Protein AF-A0A6I1W1J7-F1 (afdb_monomer_lite)

Secondary structure (DSSP, 8-state):
-----PPPPPSS---S--HHHHHHHHHHHHHHH-SHHHHHHHHHHHHHHHHHHHHHHHHHHHHHHH-TTTTGGGHHHHHHHHHHHHHHHHHHHHHHHHHHT-

Radius of gyration: 24.84 Å; chains: 1; bounding box: 62×26×70 Å

Structure (mmCIF, N/CA/C/O backbone):
data_AF-A0A6I1W1J7-F1
#
_entry.id   AF-A0A6I1W1J7-F1
#
loop_
_atom_site.group_PDB
_atom_site.id
_atom_site.type_symbol
_atom_site.label_atom_id
_atom_site.label_alt_id
_atom_site.label_comp_id
_atom_site.label_asym_id
_atom_site.label_entity_id
_atom_site.label_seq_id
_atom_site.pdbx_PDB_ins_code
_atom_site.Cartn_x
_atom_site.Cartn_y
_atom_site.Cartn_z
_atom_site.occupancy
_atom_site.B_iso_or_equiv
_atom_site.auth_seq_id
_atom_site.auth_comp_id
_atom_site.auth_asym_id
_atom_site.auth_atom_id
_atom_site.pdbx_PDB_model_num
ATOM 1 N N . THR A 1 1 ? -36.810 9.325 23.402 1.00 67.00 1 THR A N 1
ATOM 2 C CA . THR A 1 1 ? -36.756 10.455 24.349 1.00 67.00 1 THR A CA 1
ATOM 3 C C . THR A 1 1 ? -35.706 10.123 25.378 1.00 67.00 1 THR A C 1
ATOM 5 O O . THR A 1 1 ? -35.838 9.116 26.059 1.00 67.00 1 THR A O 1
ATOM 8 N N . GLU A 1 2 ? -34.617 10.882 25.417 1.00 77.44 2 GLU A N 1
ATOM 9 C CA . GLU A 1 2 ? -33.576 10.701 26.434 1.00 77.44 2 GLU A CA 1
ATOM 10 C C . GLU A 1 2 ? -34.025 11.380 27.732 1.00 77.44 2 GLU A C 1
ATOM 12 O O . GLU A 1 2 ? -34.588 12.475 27.697 1.00 77.44 2 GLU A O 1
ATOM 17 N N . VAL A 1 3 ? -33.831 10.709 28.867 1.00 85.56 3 VAL A N 1
ATOM 18 C CA . VAL A 1 3 ? -34.201 11.217 30.194 1.00 85.56 3 VAL A CA 1
ATOM 19 C C . VAL A 1 3 ? -32.915 11.534 30.942 1.00 85.56 3 VAL A C 1
ATOM 21 O O . VAL A 1 3 ? -32.080 10.657 31.148 1.00 85.56 3 VAL A O 1
ATOM 24 N N . LEU A 1 4 ? -32.747 12.793 31.340 1.00 84.25 4 LEU A N 1
ATOM 25 C CA . LEU A 1 4 ? -31.610 13.233 32.143 1.00 84.25 4 LEU A CA 1
ATOM 26 C C . LEU A 1 4 ? -31.728 12.669 33.563 1.00 84.25 4 LEU A C 1
ATOM 28 O O . LEU A 1 4 ? -32.697 12.945 34.268 1.00 84.25 4 LEU A O 1
ATOM 32 N N . VAL A 1 5 ? -30.724 11.897 33.980 1.00 86.44 5 VAL A N 1
ATOM 33 C CA . VAL A 1 5 ? -30.629 11.324 35.327 1.00 86.44 5 VAL A CA 1
ATOM 34 C C . VAL A 1 5 ? -29.416 11.922 36.034 1.00 86.44 5 VAL A C 1
ATOM 36 O O . VAL A 1 5 ? -28.292 11.854 35.528 1.00 86.44 5 VAL A O 1
ATOM 39 N N . GLN A 1 6 ? -29.631 12.504 37.215 1.00 84.06 6 GLN A N 1
ATOM 40 C CA . GLN A 1 6 ? -28.534 12.942 38.075 1.00 84.06 6 GLN A CA 1
ATOM 41 C C . GLN A 1 6 ? -27.804 11.727 38.645 1.00 84.06 6 GLN A C 1
ATOM 43 O O . GLN A 1 6 ? -28.412 10.834 39.231 1.00 84.06 6 GLN A O 1
ATOM 48 N N . HIS A 1 7 ? -26.488 11.705 38.464 1.00 80.06 7 HIS A N 1
ATOM 49 C CA . HIS A 1 7 ? -25.630 10.672 39.023 1.00 80.06 7 HIS A CA 1
ATOM 50 C C . HIS A 1 7 ? -25.170 11.122 40.411 1.00 80.06 7 HIS A C 1
ATOM 52 O O . HIS A 1 7 ? -24.574 12.190 40.542 1.00 80.06 7 HIS A O 1
ATOM 58 N N . ALA A 1 8 ? -25.463 10.322 41.436 1.00 80.88 8 ALA A N 1
ATOM 59 C CA . ALA A 1 8 ? -24.928 10.531 42.776 1.00 80.88 8 ALA A CA 1
ATOM 60 C C . ALA A 1 8 ? -23.436 10.163 42.825 1.00 80.88 8 ALA A C 1
ATOM 62 O O . ALA A 1 8 ? -22.958 9.329 42.047 1.00 80.88 8 ALA A O 1
ATOM 63 N N . GLU A 1 9 ? -22.702 10.788 43.742 1.00 74.44 9 GLU A N 1
ATOM 64 C CA . GLU A 1 9 ? -21.299 10.463 43.989 1.00 74.44 9 GLU A CA 1
ATOM 65 C C . GLU A 1 9 ? -21.176 9.030 44.536 1.00 74.44 9 GLU A C 1
ATOM 67 O O . GLU A 1 9 ? -22.072 8.527 45.218 1.00 74.44 9 GLU A O 1
ATOM 72 N N . ARG A 1 10 ? -20.107 8.314 44.164 1.00 77.25 10 ARG A N 1
ATOM 73 C CA . ARG A 1 10 ? -19.966 6.901 44.540 1.00 77.25 10 ARG A CA 1
ATOM 74 C C . ARG A 1 10 ? -19.688 6.793 46.037 1.00 77.25 10 ARG A C 1
ATOM 76 O O . ARG A 1 10 ? -18.636 7.214 46.492 1.00 77.25 10 ARG A O 1
ATOM 83 N N . GLU A 1 11 ? -20.594 6.148 46.763 1.00 74.75 11 GLU A N 1
ATOM 84 C CA . GLU A 1 11 ? -20.437 5.868 48.195 1.00 74.75 11 GLU A CA 1
ATOM 85 C C . GLU A 1 11 ? -19.266 4.907 48.474 1.00 74.75 11 GLU A C 1
ATOM 87 O O . GLU A 1 11 ? -18.602 5.043 49.495 1.00 74.75 11 GLU A O 1
ATOM 92 N N . HIS A 1 12 ? -19.017 3.910 47.611 1.00 70.94 12 HIS A N 1
ATOM 93 C CA . HIS A 1 12 ? -18.004 2.864 47.824 1.00 70.94 12 HIS A CA 1
ATOM 94 C C . HIS A 1 12 ? -17.330 2.430 46.503 1.00 70.94 12 HIS A C 1
ATOM 96 O O . HIS A 1 12 ? -18.005 2.197 45.497 1.00 70.94 12 HIS A O 1
ATOM 102 N N . GLY A 1 13 ? -16.006 2.225 46.546 1.00 74.44 13 GLY A N 1
ATOM 103 C CA . GLY A 1 13 ? -15.191 1.639 45.471 1.00 74.44 13 GLY A CA 1
ATOM 104 C C . GLY A 1 13 ? -14.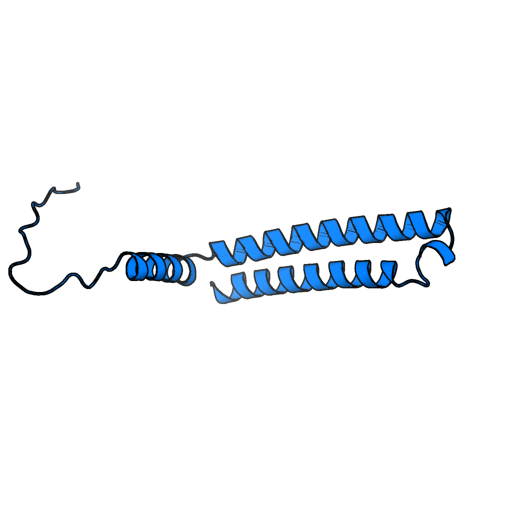574 2.640 44.482 1.00 74.44 13 GLY A C 1
ATOM 105 O O . GLY A 1 13 ? -15.127 3.703 44.215 1.00 74.44 13 GLY A O 1
ATOM 106 N N . ASP A 1 14 ? -13.434 2.262 43.896 1.00 74.06 14 ASP A N 1
ATOM 107 C CA . ASP A 1 14 ? -12.707 3.090 42.928 1.00 74.06 14 ASP A CA 1
ATOM 108 C C . ASP A 1 14 ? -13.199 2.907 41.486 1.00 74.06 14 ASP A C 1
ATOM 110 O O . ASP A 1 14 ? -13.664 1.837 41.070 1.00 74.06 14 ASP A O 1
ATOM 114 N N . SER A 1 15 ? -13.044 3.960 40.677 1.00 72.94 15 SER A N 1
ATOM 115 C CA . SER A 1 15 ? -13.320 3.894 39.241 1.00 72.94 15 SER A CA 1
ATOM 116 C C . SER A 1 15 ? -12.426 2.851 38.566 1.00 72.94 15 SER A C 1
ATOM 118 O O . SER A 1 15 ? -11.209 3.001 38.479 1.00 72.94 15 SER A O 1
ATOM 120 N N . LYS A 1 16 ? -13.041 1.811 37.990 1.00 71.88 16 LYS A N 1
ATOM 121 C CA . LYS A 1 16 ? -12.338 0.835 37.136 1.00 71.88 16 LYS A CA 1
ATOM 122 C C . LYS A 1 16 ? -11.971 1.403 35.762 1.00 71.88 16 LYS A C 1
ATOM 124 O O . LYS A 1 16 ? -11.232 0.746 35.025 1.00 71.88 16 LYS A O 1
ATOM 129 N N . HIS A 1 17 ? -12.482 2.586 35.421 1.00 73.44 17 HIS A N 1
ATOM 130 C CA . HIS A 1 17 ? -12.245 3.289 34.168 1.00 73.44 17 HIS A CA 1
ATOM 131 C C . HIS A 1 17 ? -11.047 4.225 34.327 1.00 73.44 17 HIS A C 1
ATOM 133 O O . HIS A 1 17 ? -11.202 5.403 34.642 1.00 73.44 17 HIS A O 1
ATOM 139 N N . SER A 1 18 ? -9.842 3.693 34.121 1.00 82.62 18 SER A N 1
ATOM 140 C CA . SER A 1 18 ? -8.676 4.540 33.877 1.00 82.62 18 SER A CA 1
ATOM 141 C C . SER A 1 18 ? -8.727 5.065 32.436 1.00 82.62 18 SER A C 1
ATOM 143 O O . SER A 1 18 ? -9.239 4.363 31.556 1.00 82.62 18 SER A O 1
ATOM 145 N N . PRO A 1 19 ? -8.178 6.258 32.151 1.00 82.38 19 PRO A N 1
ATOM 146 C CA . PRO A 1 19 ? -8.126 6.792 30.789 1.00 82.38 19 PRO A CA 1
ATOM 147 C C . PRO A 1 19 ? -7.463 5.808 29.812 1.00 82.38 19 PRO A C 1
ATOM 149 O O . PRO A 1 19 ? -7.940 5.626 28.697 1.00 82.38 19 PRO A O 1
ATOM 152 N N . MET A 1 20 ? -6.440 5.074 30.265 1.00 85.12 20 MET A N 1
ATOM 153 C CA . MET A 1 20 ? -5.768 4.060 29.447 1.00 85.12 20 MET A CA 1
ATOM 154 C C . MET A 1 20 ? -6.657 2.846 29.144 1.00 85.12 20 MET A C 1
ATOM 156 O O . MET A 1 20 ? -6.644 2.323 28.033 1.00 85.12 20 MET A O 1
ATOM 160 N N . ARG A 1 21 ? -7.477 2.411 30.110 1.00 82.88 21 ARG A N 1
ATOM 161 C CA . ARG A 1 21 ? -8.431 1.315 29.897 1.00 82.88 21 ARG A CA 1
ATOM 162 C C . ARG A 1 21 ? -9.576 1.739 28.973 1.00 82.88 21 ARG A C 1
ATOM 164 O O . ARG A 1 21 ? -10.058 0.903 28.219 1.00 82.88 21 ARG A O 1
ATOM 171 N N . LEU A 1 22 ? -9.971 3.015 28.989 1.00 86.12 22 LEU A N 1
ATOM 172 C CA . LE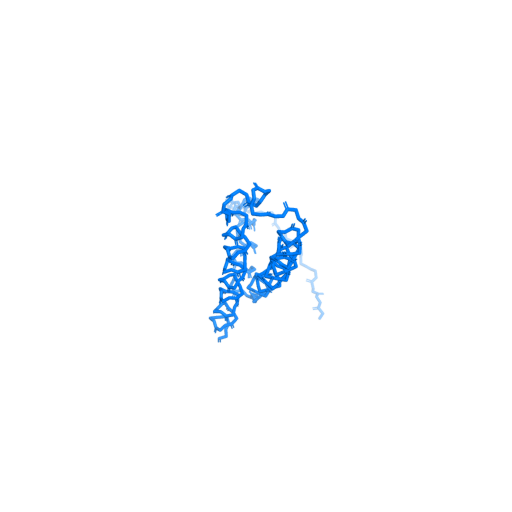U A 1 22 ? -10.929 3.569 28.025 1.00 86.12 22 LEU A CA 1
ATOM 173 C C . LEU A 1 22 ? -10.376 3.563 26.595 1.00 86.12 22 LEU A C 1
ATOM 175 O O . LEU A 1 22 ? -11.090 3.174 25.677 1.00 86.12 22 LEU A O 1
ATOM 179 N N . ILE A 1 23 ? -9.109 3.949 26.413 1.00 87.00 23 ILE A N 1
ATOM 180 C CA . ILE A 1 23 ? -8.448 3.916 25.100 1.00 87.00 23 ILE A CA 1
ATOM 181 C C . ILE A 1 23 ? -8.390 2.480 24.567 1.00 87.00 23 ILE A C 1
ATOM 183 O O . ILE A 1 23 ? -8.795 2.235 23.433 1.00 87.00 23 ILE A O 1
ATOM 187 N N . ASN A 1 24 ? -7.965 1.523 25.396 1.00 86.12 24 ASN A N 1
ATOM 188 C CA . ASN A 1 24 ? -7.941 0.108 25.011 1.00 86.12 24 ASN A CA 1
ATOM 189 C C . ASN A 1 24 ? -9.341 -0.415 24.660 1.00 86.12 24 ASN A C 1
ATOM 191 O O . ASN A 1 24 ? -9.501 -1.078 23.642 1.00 86.12 24 ASN A O 1
ATOM 195 N N . LEU A 1 25 ? -10.363 -0.050 25.442 1.00 85.44 25 LEU A N 1
ATOM 196 C CA . LEU A 1 25 ? -11.752 -0.413 25.154 1.00 85.44 25 LEU A CA 1
ATOM 197 C C . LEU A 1 25 ? -12.223 0.142 23.802 1.00 85.44 25 LEU A C 1
ATOM 199 O O . LEU A 1 25 ? -12.963 -0.525 23.085 1.00 85.44 25 LEU A O 1
ATOM 203 N N . MET A 1 26 ? -11.795 1.352 23.435 1.00 85.44 26 MET A N 1
ATOM 204 C CA . MET A 1 26 ? -12.145 1.957 22.150 1.00 85.44 26 MET A CA 1
ATOM 205 C C . MET A 1 26 ? -11.499 1.207 20.977 1.00 85.44 26 MET A C 1
ATOM 207 O O . MET A 1 26 ? -12.163 0.976 19.969 1.00 85.44 26 MET A O 1
ATOM 211 N N . PHE A 1 27 ? -10.242 0.772 21.119 1.00 82.50 27 PHE A N 1
ATOM 212 C CA . PHE A 1 27 ? -9.596 -0.091 20.128 1.00 82.50 27 PHE A CA 1
ATOM 213 C C . PHE A 1 27 ? -10.283 -1.455 20.027 1.00 82.50 27 PHE A C 1
ATOM 215 O O . PHE A 1 27 ? -10.597 -1.880 18.917 1.00 82.50 27 PHE A O 1
ATOM 222 N N . ASP A 1 28 ? -10.601 -2.104 21.148 1.00 82.00 28 ASP A N 1
ATOM 223 C CA . ASP A 1 28 ? -11.336 -3.376 21.144 1.00 82.00 28 ASP A CA 1
ATOM 224 C C . ASP A 1 28 ? -12.686 -3.239 20.426 1.00 82.00 28 ASP A C 1
ATOM 226 O O . ASP A 1 28 ? -13.027 -4.066 19.581 1.00 82.00 28 ASP A O 1
ATOM 230 N N . LEU A 1 29 ? -13.422 -2.151 20.682 1.00 82.31 29 LEU A N 1
ATOM 231 C CA . LEU A 1 29 ? -14.688 -1.861 20.006 1.00 82.31 29 LEU A CA 1
ATOM 232 C C . LEU A 1 29 ? -14.514 -1.660 18.496 1.00 82.31 29 LEU A C 1
ATOM 234 O O . LEU A 1 29 ? -15.271 -2.244 17.724 1.00 82.31 29 LEU A O 1
ATOM 238 N N . ILE A 1 30 ? -13.513 -0.889 18.057 1.00 80.44 30 ILE A N 1
ATOM 239 C CA . ILE A 1 30 ? -13.231 -0.679 16.625 1.00 80.44 30 ILE A CA 1
ATOM 240 C C . ILE A 1 30 ? -12.865 -2.004 15.942 1.00 80.44 30 ILE A C 1
ATOM 242 O O . ILE A 1 30 ? -13.289 -2.264 14.817 1.00 80.44 30 ILE A O 1
ATOM 246 N N . THR A 1 31 ? -12.104 -2.860 16.618 1.00 77.69 31 THR A N 1
ATOM 247 C CA . THR A 1 31 ? -11.643 -4.125 16.031 1.00 77.69 31 THR A CA 1
ATOM 248 C C . THR A 1 31 ? -12.748 -5.186 16.004 1.00 77.69 31 THR A C 1
ATOM 250 O O . THR A 1 31 ? -12.800 -5.975 15.066 1.00 77.69 31 THR A O 1
ATOM 253 N N . CYS A 1 32 ? -13.652 -5.196 16.994 1.00 70.12 32 CYS A N 1
ATOM 254 C CA . CYS A 1 32 ? -14.713 -6.205 17.110 1.00 70.12 32 CYS A CA 1
ATOM 255 C C . CYS A 1 32 ? -16.020 -5.830 16.396 1.00 70.12 32 CYS A C 1
ATOM 257 O O . CYS A 1 32 ? -16.737 -6.719 15.949 1.00 70.12 32 CYS A O 1
ATOM 259 N N . MET A 1 33 ? -16.373 -4.541 16.333 1.00 69.31 33 MET A N 1
ATOM 260 C CA . MET A 1 33 ? -17.690 -4.092 15.849 1.00 69.31 33 MET A CA 1
ATOM 261 C C . MET A 1 33 ? -17.643 -3.454 14.459 1.00 69.31 33 MET A C 1
ATOM 263 O O . MET A 1 33 ? -18.692 -3.158 13.888 1.00 69.31 33 MET A O 1
ATOM 267 N N . THR A 1 34 ? -16.453 -3.228 13.894 1.00 70.69 34 THR A N 1
ATOM 268 C CA . THR A 1 34 ? -16.317 -2.605 12.575 1.00 70.69 34 THR A CA 1
ATOM 269 C C . THR A 1 34 ? -15.331 -3.332 11.670 1.00 70.69 34 THR A C 1
ATOM 271 O O . THR A 1 34 ? -14.228 -3.686 12.062 1.00 70.69 34 THR A O 1
ATOM 274 N N . THR A 1 35 ? -15.697 -3.460 10.395 1.00 72.06 35 THR A N 1
ATOM 275 C CA . THR A 1 35 ? -14.816 -3.918 9.304 1.00 72.06 35 THR A CA 1
ATOM 276 C C . THR A 1 35 ? -13.969 -2.779 8.713 1.00 72.06 35 THR A C 1
ATOM 278 O O . THR A 1 35 ? -13.233 -2.965 7.741 1.00 72.06 35 THR A O 1
ATOM 281 N N . THR A 1 36 ? -14.044 -1.581 9.303 1.00 73.94 36 THR A N 1
ATOM 282 C CA . THR A 1 36 ? -13.311 -0.376 8.892 1.00 73.94 36 THR A CA 1
ATOM 283 C C . THR A 1 36 ? -11.782 -0.528 8.893 1.00 73.94 36 THR A C 1
ATOM 285 O O . THR A 1 36 ? -11.193 -0.110 7.891 1.00 73.94 36 THR A O 1
ATOM 288 N N . PRO A 1 37 ? -11.107 -1.143 9.896 1.00 71.62 37 PRO A N 1
ATOM 289 C CA . PRO A 1 37 ? -9.651 -1.308 9.844 1.00 71.62 37 PRO A CA 1
ATOM 290 C C . PRO A 1 37 ? -9.215 -2.221 8.691 1.00 71.62 37 PRO A C 1
ATOM 292 O O . PRO A 1 37 ? -8.197 -1.976 8.047 1.00 71.62 37 PRO A O 1
ATOM 295 N N . LEU A 1 38 ? -10.021 -3.234 8.372 1.00 73.25 38 LEU A N 1
ATOM 296 C CA . LEU A 1 38 ? -9.728 -4.201 7.311 1.00 73.25 38 LEU A CA 1
ATOM 297 C C . LEU A 1 38 ? -9.904 -3.565 5.927 1.00 73.25 38 LEU A C 1
ATOM 299 O O . LEU A 1 38 ? -9.055 -3.723 5.051 1.00 73.25 38 LEU A O 1
ATOM 303 N N . ARG A 1 39 ? -10.943 -2.741 5.756 1.00 76.31 39 ARG A N 1
ATOM 304 C CA . ARG A 1 39 ? -11.169 -1.980 4.520 1.00 76.31 39 ARG A CA 1
ATOM 305 C C . ARG A 1 39 ? -10.075 -0.939 4.263 1.00 76.31 39 ARG A C 1
ATOM 307 O O . ARG A 1 39 ? -9.696 -0.728 3.112 1.00 76.31 39 ARG A O 1
ATOM 314 N N . LEU A 1 40 ? -9.543 -0.317 5.319 1.00 79.94 40 LEU A N 1
ATOM 315 C CA . LEU A 1 40 ? -8.409 0.604 5.223 1.00 79.94 40 LEU A CA 1
ATOM 316 C C . LEU A 1 40 ? -7.152 -0.115 4.711 1.00 79.94 40 LEU A C 1
ATOM 318 O O . LEU A 1 40 ? -6.475 0.406 3.825 1.00 79.94 40 LEU A O 1
ATOM 322 N N . LEU A 1 41 ? -6.881 -1.328 5.205 1.00 80.56 41 LEU A N 1
ATOM 323 C CA . LEU A 1 41 ? -5.741 -2.132 4.763 1.00 80.56 41 LEU A CA 1
ATOM 324 C C . LEU A 1 41 ? -5.830 -2.480 3.268 1.00 80.56 41 LEU A C 1
ATOM 326 O O . LEU A 1 41 ? -4.829 -2.373 2.562 1.00 80.56 41 LEU A O 1
ATOM 330 N N . SER A 1 42 ? -7.025 -2.802 2.761 1.00 80.12 42 SER A N 1
ATOM 331 C CA . SER A 1 42 ? -7.255 -3.039 1.326 1.00 80.12 42 SER A CA 1
ATOM 332 C C . SER A 1 42 ? -6.955 -1.805 0.467 1.00 80.12 42 SER A C 1
ATOM 334 O O . SER A 1 42 ? -6.320 -1.921 -0.580 1.00 80.12 42 SER A O 1
ATOM 336 N N . ILE A 1 43 ? -7.382 -0.614 0.907 1.00 84.00 43 ILE A N 1
ATOM 337 C CA . ILE A 1 43 ? -7.130 0.652 0.194 1.00 84.00 43 ILE A CA 1
ATOM 338 C C . ILE A 1 43 ? -5.630 0.968 0.179 1.00 84.00 43 ILE A C 1
ATOM 340 O O . ILE A 1 43 ? -5.082 1.332 -0.865 1.00 84.00 43 ILE A O 1
ATOM 344 N N . ILE A 1 44 ? -4.954 0.782 1.317 1.00 85.38 44 ILE A N 1
ATOM 345 C CA . ILE A 1 44 ? -3.504 0.961 1.426 1.00 85.38 44 ILE A CA 1
ATOM 346 C C . ILE A 1 44 ? -2.791 -0.029 0.499 1.00 85.38 44 ILE A C 1
ATOM 348 O O . ILE A 1 44 ? -1.994 0.399 -0.331 1.00 85.38 44 ILE A O 1
ATOM 352 N N . GLY A 1 45 ? -3.135 -1.318 0.548 1.00 85.00 45 GLY A N 1
ATOM 353 C CA . GLY A 1 45 ? -2.558 -2.344 -0.325 1.00 85.00 45 GLY A CA 1
ATOM 354 C C . GLY A 1 45 ? -2.722 -2.023 -1.812 1.00 85.00 45 GLY A C 1
ATOM 355 O O . GLY A 1 45 ? -1.751 -2.086 -2.565 1.00 85.00 45 GLY A O 1
ATOM 356 N N . PHE A 1 46 ? -3.915 -1.586 -2.227 1.00 85.31 46 PHE A N 1
ATOM 357 C CA . PHE A 1 46 ? -4.177 -1.182 -3.610 1.00 85.31 46 PHE A CA 1
ATOM 358 C C . PHE A 1 46 ? -3.344 0.035 -4.035 1.00 85.31 46 PHE A C 1
ATOM 360 O O . PHE A 1 46 ? -2.712 0.014 -5.091 1.00 85.31 46 PHE A O 1
ATOM 367 N N . SER A 1 47 ? -3.298 1.084 -3.208 1.00 87.81 47 SER A N 1
ATOM 368 C CA . SER A 1 47 ? -2.494 2.277 -3.509 1.00 87.81 47 SER A CA 1
ATOM 369 C C . SER A 1 47 ? -0.998 1.962 -3.598 1.00 87.81 47 SER A C 1
ATOM 371 O O . SER A 1 47 ? -0.308 2.464 -4.484 1.00 87.81 47 SER A O 1
ATOM 373 N N . MET A 1 48 ? -0.508 1.064 -2.744 1.00 85.69 48 MET A N 1
ATOM 374 C CA . MET A 1 48 ? 0.883 0.628 -2.720 1.00 85.69 48 MET A CA 1
ATOM 375 C C . MET A 1 48 ? 1.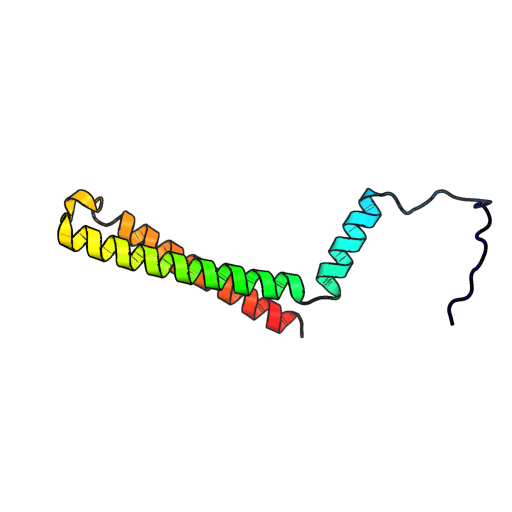227 -0.246 -3.933 1.00 85.69 48 MET A C 1
ATOM 377 O O . MET A 1 48 ? 2.280 -0.056 -4.538 1.00 85.69 48 MET A O 1
ATOM 381 N N . ALA A 1 49 ? 0.319 -1.135 -4.353 1.00 85.88 49 ALA A N 1
ATOM 382 C CA . ALA A 1 49 ? 0.464 -1.905 -5.589 1.00 85.88 49 ALA A CA 1
ATOM 383 C C . ALA A 1 49 ? 0.479 -0.999 -6.833 1.00 85.88 49 ALA A C 1
ATOM 385 O O . ALA A 1 49 ? 1.307 -1.196 -7.724 1.00 85.88 49 ALA A O 1
ATOM 386 N N . LEU A 1 50 ? -0.382 0.026 -6.878 1.00 88.69 50 LEU A N 1
ATOM 387 C CA . LEU A 1 50 ? -0.425 1.000 -7.971 1.00 88.69 50 LEU A CA 1
ATOM 388 C C . LEU A 1 50 ? 0.880 1.804 -8.061 1.00 88.69 50 LEU A C 1
ATOM 390 O O . LEU A 1 50 ? 1.477 1.892 -9.134 1.00 88.69 50 LEU A O 1
ATOM 394 N N . LEU A 1 51 ? 1.350 2.350 -6.936 1.00 88.12 51 LEU A N 1
ATOM 395 C CA . LEU A 1 51 ? 2.616 3.087 -6.868 1.00 88.12 51 LEU A CA 1
ATOM 396 C C . LEU A 1 51 ? 3.810 2.196 -7.232 1.00 88.12 51 LEU A C 1
ATOM 398 O O . LEU A 1 51 ? 4.669 2.617 -8.006 1.00 88.12 51 LEU A O 1
ATOM 402 N N . GLY A 1 52 ? 3.839 0.955 -6.738 1.00 86.69 52 GLY A N 1
ATOM 403 C CA . GLY A 1 52 ? 4.858 -0.035 -7.091 1.00 86.69 52 GLY A CA 1
ATOM 404 C C . GLY A 1 52 ? 4.863 -0.364 -8.586 1.00 86.69 52 GLY A C 1
ATOM 405 O O . GLY A 1 52 ? 5.928 -0.423 -9.197 1.00 86.69 52 GLY A O 1
ATOM 406 N N . GLY A 1 53 ? 3.684 -0.500 -9.200 1.00 85.94 53 GLY A N 1
ATOM 407 C CA . GLY A 1 53 ? 3.539 -0.713 -10.641 1.00 85.94 53 GLY A CA 1
ATOM 408 C C . GLY A 1 53 ? 4.048 0.468 -11.472 1.00 85.94 53 GLY A C 1
ATOM 409 O O . GLY A 1 53 ? 4.812 0.273 -12.417 1.00 85.94 53 GLY A O 1
ATOM 410 N N . ILE A 1 54 ? 3.698 1.701 -11.090 1.00 89.62 54 ILE A N 1
ATOM 411 C CA . ILE A 1 54 ? 4.207 2.921 -11.742 1.00 89.62 54 ILE A CA 1
ATOM 412 C C . ILE A 1 54 ? 5.734 2.997 -11.617 1.00 89.62 54 ILE A C 1
ATOM 414 O O . ILE A 1 54 ? 6.425 3.277 -12.598 1.00 89.62 54 ILE A O 1
ATOM 418 N N . PHE A 1 55 ? 6.273 2.698 -10.434 1.00 86.00 55 PHE A N 1
ATOM 419 C CA . PHE A 1 55 ? 7.712 2.689 -10.187 1.00 86.00 55 PHE A CA 1
ATOM 420 C C . PHE A 1 55 ? 8.440 1.625 -11.023 1.00 86.00 55 PHE A C 1
ATOM 422 O O . PHE A 1 55 ? 9.503 1.901 -11.578 1.00 86.00 55 PHE A O 1
ATOM 429 N N . ALA A 1 56 ? 7.845 0.44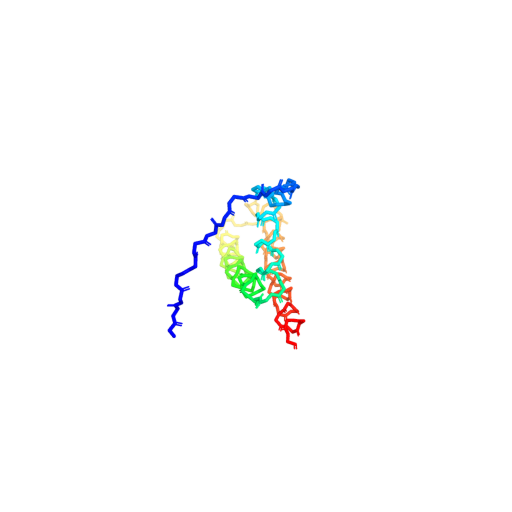1 -11.194 1.00 85.38 56 ALA A N 1
ATOM 430 C CA . ALA A 1 56 ? 8.376 -0.606 -12.064 1.00 85.38 56 ALA A CA 1
ATOM 431 C C . ALA A 1 56 ? 8.463 -0.154 -13.527 1.00 85.38 56 ALA A C 1
ATOM 433 O O . ALA A 1 56 ? 9.507 -0.320 -14.160 1.00 85.38 56 ALA A O 1
ATOM 434 N N . ILE A 1 57 ? 7.397 0.459 -14.053 1.00 86.88 57 ILE A N 1
ATOM 435 C CA . ILE A 1 57 ? 7.375 0.989 -15.424 1.00 86.88 57 ILE A CA 1
ATOM 436 C C . ILE A 1 57 ? 8.449 2.066 -15.592 1.00 86.88 57 ILE A C 1
ATOM 438 O O . ILE A 1 57 ? 9.214 2.024 -16.556 1.00 86.88 57 ILE A O 1
ATOM 442 N N . LEU A 1 58 ? 8.552 2.994 -14.636 1.00 86.69 58 LEU A N 1
ATOM 443 C CA . LEU A 1 58 ? 9.561 4.051 -14.650 1.00 86.69 58 LEU A CA 1
ATOM 444 C C . LEU A 1 58 ? 10.977 3.465 -14.717 1.00 86.69 58 LEU A C 1
ATOM 446 O O . LEU A 1 58 ? 11.772 3.873 -15.561 1.00 86.69 58 LEU A O 1
ATOM 450 N N . LEU A 1 59 ? 11.287 2.463 -13.893 1.00 84.25 59 LEU A N 1
ATOM 451 C CA . LEU A 1 59 ? 12.602 1.820 -13.897 1.00 84.25 59 LEU A CA 1
ATOM 452 C C . LEU A 1 59 ? 12.903 1.069 -15.197 1.00 84.25 59 LEU A C 1
ATOM 454 O O . LEU A 1 59 ? 14.046 1.088 -15.653 1.00 84.25 59 LEU A O 1
ATOM 458 N N . ILE A 1 60 ? 11.902 0.443 -15.822 1.00 83.06 60 ILE A N 1
ATOM 459 C CA . ILE A 1 60 ? 12.061 -0.187 -17.141 1.00 83.06 60 ILE A CA 1
ATOM 460 C C . ILE A 1 60 ? 12.407 0.871 -18.194 1.00 83.06 60 ILE A C 1
ATOM 462 O O . ILE A 1 60 ? 13.352 0.681 -18.958 1.00 83.06 60 ILE A O 1
ATOM 466 N N . VAL A 1 61 ? 11.694 2.002 -18.210 1.00 86.75 61 VAL A N 1
ATOM 467 C CA . VAL A 1 61 ? 11.956 3.103 -19.151 1.00 86.75 61 VAL A CA 1
ATOM 468 C C . VAL A 1 61 ? 13.358 3.674 -18.945 1.00 86.75 61 VAL A C 1
ATOM 470 O O . VAL A 1 61 ? 14.114 3.802 -19.907 1.00 86.75 61 VAL A O 1
ATOM 473 N N . LEU A 1 62 ? 13.748 3.959 -17.699 1.00 83.88 62 LEU A N 1
ATOM 474 C CA . LEU A 1 62 ? 15.082 4.488 -17.408 1.00 83.88 62 LEU A CA 1
ATOM 475 C C . LEU A 1 62 ? 16.180 3.476 -17.760 1.00 83.88 62 LEU A C 1
ATOM 477 O O . LEU A 1 62 ? 17.216 3.874 -18.288 1.00 83.88 62 LEU A O 1
ATOM 481 N N . ARG A 1 63 ? 15.945 2.173 -17.565 1.00 82.12 63 ARG A N 1
ATOM 482 C CA . ARG A 1 63 ? 16.875 1.122 -18.001 1.00 82.12 63 ARG A CA 1
ATOM 483 C C . ARG A 1 63 ? 17.061 1.098 -19.520 1.00 82.12 63 ARG A C 1
ATOM 485 O O . ARG A 1 63 ? 18.177 0.864 -19.977 1.00 82.12 63 ARG A O 1
ATOM 492 N N . LEU A 1 64 ? 16.002 1.318 -20.300 1.00 81.69 64 LEU A N 1
ATOM 493 C CA . LEU A 1 64 ? 16.094 1.355 -21.765 1.00 81.69 64 LEU A CA 1
ATOM 494 C C . LEU A 1 64 ? 16.868 2.582 -22.267 1.00 81.69 64 LEU A C 1
ATOM 496 O O . LEU A 1 64 ? 17.580 2.475 -23.261 1.00 81.69 64 LEU A O 1
ATOM 500 N N . ILE A 1 65 ? 16.757 3.722 -21.577 1.00 86.50 65 ILE A N 1
ATOM 501 C CA . ILE A 1 65 ? 17.422 4.976 -21.964 1.00 86.50 65 ILE A CA 1
ATOM 502 C C . ILE A 1 65 ? 18.889 5.010 -21.503 1.00 86.50 65 ILE A C 1
ATOM 504 O O . ILE A 1 65 ? 19.770 5.342 -22.290 1.00 86.50 65 ILE A O 1
ATOM 508 N N . PHE A 1 66 ? 19.160 4.675 -20.238 1.00 81.38 66 PHE A N 1
ATOM 509 C CA . PHE A 1 66 ? 20.483 4.817 -19.610 1.00 81.38 66 PHE A CA 1
ATOM 510 C C . PHE A 1 66 ? 21.320 3.526 -19.609 1.00 81.38 66 PHE A C 1
ATOM 512 O O . PHE A 1 66 ? 22.481 3.543 -19.203 1.00 81.38 66 PHE A O 1
ATOM 519 N N . GLY A 1 67 ? 20.762 2.410 -20.086 1.00 73.69 67 GLY A N 1
ATOM 520 C CA . GLY A 1 67 ? 21.455 1.127 -20.184 1.00 73.69 67 GLY A CA 1
ATOM 521 C C . GLY A 1 67 ? 21.531 0.341 -18.868 1.00 73.69 67 GLY A C 1
ATOM 522 O O . GLY A 1 67 ? 21.070 0.766 -17.808 1.00 73.69 67 GLY A O 1
ATOM 523 N N . ALA A 1 68 ? 22.104 -0.865 -18.940 1.00 70.50 68 ALA A N 1
ATOM 524 C CA . ALA A 1 68 ? 22.123 -1.823 -17.828 1.00 70.50 68 ALA A CA 1
ATOM 525 C C . ALA A 1 68 ? 23.030 -1.409 -16.653 1.00 70.50 68 ALA A C 1
ATOM 527 O O . ALA A 1 68 ? 22.734 -1.757 -15.512 1.00 70.50 68 ALA A O 1
ATOM 528 N N . THR A 1 69 ? 24.083 -0.631 -16.915 1.00 69.94 69 THR A N 1
ATOM 529 C CA . THR A 1 69 ? 25.037 -0.155 -15.899 1.00 69.94 69 THR A CA 1
ATOM 530 C C . THR A 1 69 ? 24.397 0.810 -14.902 1.00 69.94 69 THR A C 1
ATOM 532 O O . THR A 1 69 ? 24.724 0.778 -13.719 1.00 69.94 69 THR A O 1
ATOM 535 N N . TRP A 1 70 ? 23.437 1.626 -15.348 1.00 72.50 70 TRP A N 1
ATOM 536 C CA . TRP A 1 70 ? 22.674 2.524 -14.475 1.00 72.50 70 TRP A CA 1
ATOM 537 C C . TRP A 1 70 ? 21.701 1.763 -13.563 1.00 72.50 70 TRP A C 1
ATOM 539 O O . TRP A 1 70 ? 21.451 2.165 -12.429 1.00 72.50 70 TRP A O 1
ATOM 549 N N . ALA A 1 71 ? 21.185 0.622 -14.027 1.00 67.44 71 ALA A N 1
ATOM 550 C CA . ALA A 1 71 ? 20.201 -0.175 -13.301 1.00 67.44 71 ALA A CA 1
ATOM 551 C C . ALA A 1 71 ? 20.795 -1.040 -12.164 1.00 67.44 71 ALA A C 1
ATOM 553 O O . ALA A 1 71 ? 20.070 -1.872 -11.609 1.00 67.44 71 ALA A O 1
ATOM 554 N N . GLY A 1 72 ? 22.087 -0.882 -11.839 1.00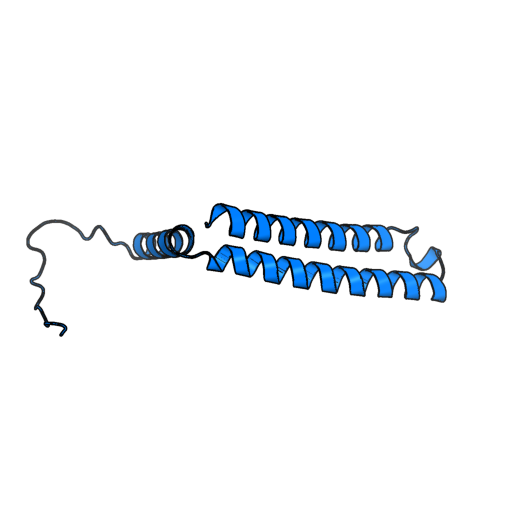 72.62 72 GLY A N 1
ATOM 555 C CA . GLY A 1 72 ? 22.768 -1.641 -10.783 1.00 72.62 72 GLY A CA 1
ATOM 556 C C . GLY A 1 72 ? 22.631 -3.153 -10.974 1.00 72.62 72 GLY A C 1
ATOM 557 O O . GLY A 1 72 ? 22.174 -3.841 -10.060 1.00 72.62 72 GLY A O 1
ATOM 558 N N . ASP A 1 73 ? 22.883 -3.636 -12.196 1.00 73.50 73 ASP A N 1
ATOM 559 C CA . ASP A 1 73 ? 22.729 -5.038 -12.623 1.00 73.50 73 ASP A CA 1
ATOM 560 C C . ASP A 1 73 ? 21.335 -5.651 -12.377 1.00 73.50 73 ASP A C 1
ATOM 562 O O . ASP A 1 73 ? 21.159 -6.867 -12.341 1.00 73.50 73 ASP A O 1
ATOM 566 N N . GLY A 1 74 ? 20.298 -4.814 -12.258 1.00 73.19 74 GLY A N 1
ATOM 567 C CA . GLY A 1 74 ? 18.910 -5.255 -12.090 1.00 73.19 74 GLY A CA 1
ATOM 568 C C . GLY A 1 74 ? 18.403 -5.255 -10.647 1.00 73.19 74 GLY A C 1
ATOM 569 O O . GLY A 1 74 ? 17.241 -5.599 -10.426 1.00 73.19 74 GLY A O 1
ATOM 570 N N . THR A 1 75 ? 19.202 -4.802 -9.678 1.00 78.56 75 THR A N 1
ATOM 571 C CA . THR A 1 75 ? 18.768 -4.629 -8.276 1.00 78.56 75 THR A CA 1
ATOM 572 C C . THR A 1 75 ? 17.548 -3.712 -8.148 1.00 78.56 75 THR A C 1
ATOM 574 O O . THR A 1 75 ? 16.606 -4.040 -7.428 1.00 78.56 75 THR A O 1
ATOM 577 N N . PHE A 1 76 ? 17.482 -2.615 -8.909 1.00 76.19 76 PHE A N 1
ATOM 578 C CA . PHE A 1 76 ? 16.304 -1.736 -8.906 1.00 76.19 76 PHE A CA 1
ATOM 579 C C . PHE A 1 76 ? 15.047 -2.415 -9.461 1.00 76.19 76 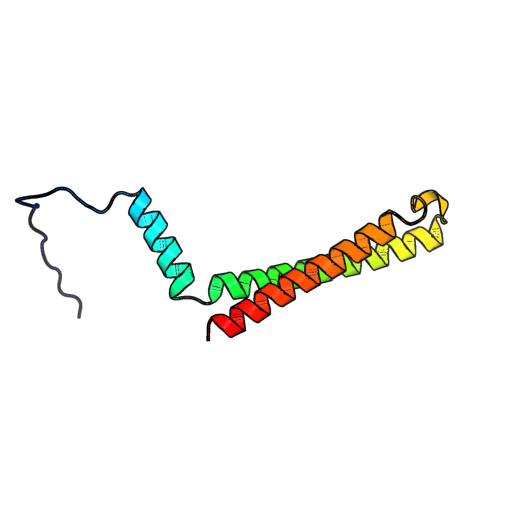PHE A C 1
ATOM 581 O O . PHE A 1 76 ? 13.953 -2.217 -8.936 1.00 76.19 76 PHE A O 1
ATOM 588 N N . VAL A 1 77 ? 15.196 -3.264 -10.481 1.00 77.81 77 VAL A N 1
ATOM 589 C CA . VAL A 1 77 ? 14.073 -4.040 -11.032 1.00 77.81 77 VAL A CA 1
ATOM 590 C C . VAL A 1 77 ? 13.563 -5.044 -9.994 1.00 77.81 77 VAL A C 1
ATOM 592 O O . VAL A 1 77 ? 12.353 -5.198 -9.845 1.00 77.81 77 VAL A O 1
ATOM 595 N N . LEU A 1 78 ? 14.463 -5.665 -9.224 1.00 82.56 78 LEU A N 1
ATOM 596 C CA . LEU A 1 78 ? 14.101 -6.551 -8.115 1.00 82.56 78 LEU A CA 1
ATOM 597 C C . LEU A 1 78 ? 13.270 -5.815 -7.052 1.00 82.56 78 LEU A C 1
ATOM 599 O O . LEU A 1 78 ? 12.228 -6.318 -6.637 1.00 82.56 78 LEU A O 1
ATOM 603 N N . PHE A 1 79 ? 13.682 -4.607 -6.650 1.00 80.75 79 PHE A N 1
ATOM 604 C CA . PHE A 1 79 ? 12.919 -3.788 -5.700 1.00 80.75 79 PHE A CA 1
ATOM 605 C C . PHE A 1 79 ? 11.524 -3.432 -6.217 1.00 80.75 79 PHE A C 1
ATOM 607 O O . PHE A 1 79 ? 10.558 -3.472 -5.456 1.00 80.75 79 PHE A O 1
ATOM 614 N N . ALA A 1 80 ? 11.395 -3.138 -7.510 1.00 80.62 80 ALA A N 1
ATOM 615 C CA . ALA A 1 80 ? 10.098 -2.863 -8.111 1.00 80.62 80 ALA A CA 1
ATOM 616 C C . ALA A 1 80 ? 9.160 -4.079 -8.043 1.00 80.62 80 ALA A C 1
ATOM 618 O O . ALA A 1 80 ? 8.006 -3.953 -7.632 1.00 80.62 80 ALA A O 1
ATOM 619 N N . VAL A 1 81 ? 9.672 -5.270 -8.377 1.00 84.19 81 VAL A N 1
ATOM 620 C CA . VAL A 1 81 ? 8.921 -6.530 -8.259 1.00 84.19 81 VAL A CA 1
ATOM 621 C C . VAL A 1 81 ? 8.527 -6.793 -6.805 1.00 84.19 81 VAL A C 1
ATOM 623 O O . VAL A 1 81 ? 7.375 -7.133 -6.544 1.00 84.19 81 VAL A O 1
ATOM 626 N N . LEU A 1 82 ? 9.440 -6.578 -5.851 1.00 86.69 82 LEU A N 1
ATOM 627 C CA . LEU A 1 82 ? 9.161 -6.730 -4.421 1.00 86.69 82 LEU A CA 1
ATOM 628 C C . LEU A 1 82 ? 8.046 -5.796 -3.942 1.00 86.69 82 LEU A C 1
ATOM 630 O O . LEU A 1 82 ? 7.168 -6.242 -3.203 1.00 86.69 82 LEU A O 1
ATOM 634 N N . PHE A 1 83 ? 8.028 -4.531 -4.370 1.00 82.94 83 PHE A N 1
ATOM 635 C CA . PHE A 1 83 ? 6.957 -3.602 -4.002 1.00 82.94 83 PHE A CA 1
ATOM 636 C C . PHE A 1 83 ? 5.603 -4.003 -4.582 1.00 82.94 83 PHE A C 1
ATOM 638 O O . PHE A 1 83 ? 4.603 -3.944 -3.866 1.00 82.94 83 PHE A O 1
ATOM 645 N N . VAL A 1 84 ? 5.560 -4.480 -5.829 1.00 83.56 84 VAL A N 1
ATOM 646 C CA . VAL A 1 84 ? 4.324 -5.019 -6.420 1.00 83.56 84 VAL A CA 1
ATOM 647 C C . VAL A 1 84 ? 3.837 -6.241 -5.636 1.00 83.56 84 VAL A C 1
ATOM 649 O O . VAL A 1 84 ? 2.660 -6.315 -5.283 1.00 83.56 84 VAL A O 1
ATOM 652 N N . PHE A 1 85 ? 4.736 -7.171 -5.302 1.00 87.88 85 PHE A N 1
ATOM 653 C CA . PHE A 1 85 ? 4.388 -8.381 -4.555 1.00 87.88 85 PHE A CA 1
ATOM 654 C C . PHE A 1 85 ? 3.899 -8.065 -3.135 1.00 87.88 85 PHE A C 1
ATOM 656 O O . PHE A 1 85 ? 2.886 -8.601 -2.691 1.00 87.88 85 PHE A O 1
ATOM 663 N N . THR A 1 86 ? 4.573 -7.141 -2.449 1.00 88.00 86 THR A N 1
ATOM 664 C CA . THR A 1 86 ? 4.203 -6.685 -1.100 1.00 88.00 86 THR A CA 1
ATOM 665 C C . THR A 1 86 ? 2.852 -5.963 -1.111 1.00 88.00 86 THR A C 1
ATOM 667 O O . THR A 1 86 ? 2.005 -6.220 -0.256 1.00 88.00 86 THR A O 1
ATOM 670 N N . GLY A 1 87 ? 2.598 -5.109 -2.111 1.00 85.19 87 GLY A N 1
ATOM 671 C CA . GLY A 1 87 ? 1.292 -4.472 -2.307 1.00 85.19 87 GLY A CA 1
ATOM 672 C C . GLY A 1 87 ? 0.173 -5.496 -2.521 1.00 85.19 87 GLY A C 1
ATOM 673 O O . GLY A 1 87 ? -0.882 -5.407 -1.891 1.00 85.19 87 GLY A O 1
ATOM 674 N N . GLY A 1 88 ? 0.434 -6.527 -3.332 1.00 86.56 88 GLY A N 1
ATOM 675 C CA . GLY A 1 88 ? -0.478 -7.656 -3.526 1.00 86.56 88 GLY A CA 1
ATOM 676 C C . GLY A 1 88 ? -0.758 -8.440 -2.238 1.00 86.56 88 GLY A C 1
ATOM 677 O O . GLY A 1 88 ? -1.910 -8.774 -1.966 1.00 86.56 88 GLY A O 1
ATOM 678 N N . GLN A 1 89 ? 0.257 -8.680 -1.400 1.00 88.38 89 GLN A N 1
ATOM 679 C CA . GLN A 1 89 ? 0.084 -9.332 -0.094 1.00 88.38 89 GLN A CA 1
ATOM 680 C C . GLN A 1 89 ? -0.811 -8.516 0.846 1.00 88.38 89 GLN A C 1
ATOM 682 O O . GLN A 1 89 ? -1.694 -9.087 1.486 1.00 88.38 89 GLN A O 1
ATOM 687 N N . PHE A 1 90 ? -0.641 -7.192 0.906 1.00 85.38 90 PHE A N 1
ATOM 688 C CA . PHE A 1 90 ? -1.515 -6.326 1.706 1.00 85.38 90 PHE A CA 1
ATOM 689 C C . PHE A 1 90 ? -2.952 -6.302 1.189 1.00 85.38 90 PHE A C 1
ATOM 691 O O . PHE A 1 90 ? -3.888 -6.354 1.986 1.00 85.38 90 PHE A O 1
ATOM 698 N N . MET A 1 91 ? -3.138 -6.291 -0.132 1.00 84.88 91 MET A N 1
ATOM 699 C CA . MET A 1 91 ? -4.464 -6.426 -0.731 1.00 84.88 91 MET A CA 1
ATOM 700 C C . MET A 1 91 ? -5.107 -7.776 -0.363 1.00 84.88 91 MET A C 1
ATOM 702 O O . MET A 1 91 ? -6.279 -7.813 0.006 1.00 84.88 91 MET A O 1
ATOM 706 N N . GLY A 1 92 ? -4.333 -8.867 -0.379 1.00 84.50 92 GLY A N 1
ATOM 707 C CA . GLY A 1 92 ? -4.777 -10.188 0.073 1.00 84.50 92 GLY A CA 1
ATOM 708 C C . GLY A 1 92 ? -5.163 -10.224 1.555 1.00 84.50 92 GLY A C 1
ATOM 709 O O . GLY A 1 92 ? -6.217 -10.757 1.895 1.00 84.50 92 GLY A O 1
ATOM 710 N N . MET A 1 93 ? -4.366 -9.608 2.435 1.00 84.19 93 MET A N 1
ATOM 711 C CA . MET A 1 93 ? -4.692 -9.479 3.864 1.00 84.19 93 MET A CA 1
ATOM 712 C C . MET A 1 93 ? -5.975 -8.675 4.096 1.00 84.19 93 MET A C 1
ATOM 714 O O . MET A 1 93 ? -6.791 -9.055 4.932 1.00 84.19 93 MET A O 1
ATOM 718 N N . GLY A 1 94 ? -6.188 -7.598 3.337 1.00 81.69 94 GLY A N 1
ATOM 719 C CA . GLY A 1 94 ? -7.420 -6.815 3.400 1.00 81.69 94 GLY A CA 1
ATOM 720 C C . GLY A 1 94 ? -8.659 -7.611 2.970 1.00 81.69 94 GLY A C 1
ATOM 721 O O . GLY A 1 94 ? -9.702 -7.536 3.617 1.00 81.69 94 GLY A O 1
ATOM 722 N N . LEU A 1 95 ? -8.526 -8.445 1.933 1.00 81.31 95 LEU A N 1
ATOM 723 C CA . LEU A 1 95 ? -9.604 -9.299 1.423 1.00 81.31 95 LEU A CA 1
ATOM 724 C C . LEU A 1 95 ? -9.926 -10.460 2.380 1.00 81.31 95 LEU A C 1
ATOM 726 O O . LEU A 1 95 ? -11.096 -10.742 2.634 1.00 81.31 95 LEU A O 1
ATOM 730 N N . LEU A 1 96 ? -8.900 -11.082 2.976 1.00 81.94 96 LEU A N 1
ATOM 731 C CA . LEU A 1 96 ? -9.062 -12.050 4.070 1.00 81.94 96 LEU A CA 1
ATOM 732 C C . LEU A 1 96 ? -9.746 -11.416 5.283 1.00 81.94 96 LEU A C 1
ATOM 734 O O . LEU A 1 96 ? -10.611 -12.036 5.895 1.00 81.94 96 LEU A O 1
ATOM 738 N N . GLY A 1 97 ? -9.389 -10.175 5.607 1.00 75.81 97 GLY A N 1
ATOM 739 C CA . GLY A 1 97 ? -10.044 -9.402 6.650 1.00 75.81 97 GLY A CA 1
ATOM 740 C C . GLY A 1 97 ? -11.531 -9.189 6.375 1.00 75.81 97 GLY A C 1
ATOM 741 O O . GLY A 1 97 ? -12.363 -9.442 7.241 1.00 75.81 97 GLY A O 1
ATOM 742 N N . GLU A 1 98 ? -11.890 -8.775 5.160 1.00 76.44 98 GLU A N 1
ATOM 743 C CA . GLU A 1 98 ? -13.296 -8.606 4.784 1.00 76.44 98 GLU A CA 1
ATOM 744 C C . GLU A 1 98 ? -14.082 -9.926 4.826 1.00 76.44 98 GLU A C 1
ATOM 746 O O . GLU A 1 98 ? -15.260 -9.913 5.175 1.00 76.44 98 GLU A O 1
ATOM 751 N N . TYR A 1 99 ? -13.440 -11.056 4.514 1.00 77.00 99 TYR A N 1
ATOM 752 C CA . TYR A 1 99 ? -14.056 -12.378 4.629 1.00 77.00 99 TYR A CA 1
ATOM 753 C C . TYR A 1 99 ? -14.255 -12.812 6.087 1.00 77.00 99 TYR A C 1
ATOM 755 O O . TYR A 1 99 ? -15.325 -13.296 6.423 1.00 77.00 99 TYR A O 1
ATOM 763 N N . LEU A 1 100 ? -13.253 -12.619 6.951 1.00 74.69 100 LEU A N 1
ATOM 764 C CA . LEU A 1 100 ? -13.323 -12.964 8.379 1.00 74.69 100 LEU A CA 1
ATOM 765 C C . LEU A 1 100 ? -14.268 -12.055 9.177 1.00 74.69 100 LEU A C 1
ATOM 767 O O . LEU A 1 100 ? -14.757 -12.454 10.228 1.00 74.69 100 LEU A O 1
ATOM 771 N N . GLY A 1 101 ? -14.476 -10.819 8.717 1.00 66.81 101 GLY A N 1
ATOM 772 C CA . GLY A 1 101 ? -15.377 -9.854 9.348 1.00 66.81 101 GLY A CA 1
ATOM 773 C C . GLY A 1 101 ? -16.861 -10.052 9.017 1.00 66.81 101 GLY A C 1
ATOM 774 O O . GLY A 1 101 ? -17.680 -9.262 9.488 1.00 66.81 101 GLY A O 1
ATOM 775 N N . ARG A 1 102 ? -17.203 -11.046 8.192 1.00 60.88 102 ARG A N 1
ATOM 776 C CA . ARG A 1 102 ? -18.574 -11.484 7.896 1.00 60.88 102 ARG A CA 1
ATOM 777 C C . ARG A 1 102 ? -18.814 -12.847 8.531 1.00 60.88 102 ARG A C 1
ATOM 779 O O . ARG A 1 102 ? -19.954 -13.054 8.996 1.00 60.88 102 ARG A O 1
#

Sequence (102 aa):
TEVLVQHAEREHGDSKHSPMRLINLMFDLITCMTTTPLRLLSIIGFSMALLGGIFAILLIVLRLIFGATWAGDGTFVLFAVLFVFTGGQFMGMGLLGEYLGR

pLDDT: mean 80.27, std 6.21, range [60.88, 89.62]

Foldseek 3Di:
DDDDDDDDDDPDDDDPDDVVVVVVVVVVCCLQVDLVVLQVLLVVLVVQLVVLVVQLVVLVVCCVVVHCVVCVNCPSNVVSVVSNVVSVVSNVSSVVSVVVND